Protein AF-A0A2V9RF75-F1 (afdb_monomer_lite)

Radius of gyration: 31.51 Å; chains: 1; bounding box: 52×97×54 Å

Structure (mmCIF, N/CA/C/O backbone):
data_AF-A0A2V9RF75-F1
#
_entry.id   AF-A0A2V9RF75-F1
#
loop_
_atom_site.group_PDB
_atom_site.id
_atom_site.type_symbol
_atom_site.label_atom_id
_atom_site.label_alt_id
_atom_site.label_comp_id
_atom_site.label_asym_id
_atom_site.label_entity_id
_atom_site.label_seq_id
_atom_site.pdbx_PDB_ins_code
_atom_site.Cartn_x
_atom_site.Cartn_y
_atom_site.Cartn_z
_atom_site.occupancy
_atom_site.B_iso_or_equiv
_atom_site.auth_seq_id
_atom_site.auth_comp_id
_atom_site.auth_asym_id
_atom_site.auth_atom_id
_atom_site.pdbx_PDB_model_num
ATOM 1 N N . MET A 1 1 ? -24.249 76.313 -20.217 1.00 36.19 1 MET A N 1
ATOM 2 C CA . MET A 1 1 ? -23.398 77.151 -19.349 1.00 36.19 1 MET A CA 1
ATOM 3 C C . MET A 1 1 ? -22.334 76.275 -18.709 1.00 36.19 1 MET A C 1
ATOM 5 O O . MET A 1 1 ? -22.666 75.433 -17.895 1.00 36.19 1 MET A O 1
ATOM 9 N N . ASN A 1 2 ? -21.096 76.472 -19.159 1.00 35.16 2 ASN A N 1
ATOM 10 C CA . ASN A 1 2 ? -19.841 76.459 -18.402 1.00 35.16 2 ASN A CA 1
ATOM 11 C C . ASN A 1 2 ? -19.517 75.274 -17.469 1.00 35.16 2 ASN A C 1
ATOM 13 O O . ASN A 1 2 ? -19.945 75.225 -16.322 1.00 35.16 2 ASN A O 1
ATOM 17 N N . THR A 1 3 ? -18.668 74.385 -18.002 1.00 38.75 3 THR A N 1
ATOM 18 C CA . THR A 1 3 ? -17.357 73.970 -17.455 1.00 38.75 3 THR A CA 1
ATOM 19 C C . THR A 1 3 ? -17.133 74.032 -15.941 1.00 38.75 3 THR A C 1
ATOM 21 O O . THR A 1 3 ? -17.216 75.097 -15.337 1.00 38.75 3 THR A O 1
ATOM 24 N N . LYS A 1 4 ? -16.604 72.927 -15.391 1.00 43.59 4 LYS A N 1
ATOM 25 C CA . LYS A 1 4 ? -15.342 72.922 -14.623 1.00 43.59 4 LYS A CA 1
ATOM 26 C C . LYS A 1 4 ? -14.836 71.491 -14.405 1.00 43.59 4 LYS A C 1
ATOM 28 O O . LYS A 1 4 ? -15.370 70.729 -13.610 1.00 43.59 4 LYS A O 1
ATOM 33 N N . ILE A 1 5 ? -13.788 71.162 -15.154 1.00 45.78 5 ILE A N 1
ATOM 34 C CA . ILE A 1 5 ? -12.864 70.057 -14.900 1.00 45.78 5 ILE A CA 1
ATOM 35 C C . ILE A 1 5 ? -12.101 70.423 -13.624 1.00 45.78 5 ILE A C 1
ATOM 37 O O . ILE A 1 5 ? -11.483 71.486 -13.567 1.00 45.78 5 ILE A O 1
ATOM 41 N N . LEU A 1 6 ? -12.188 69.578 -12.598 1.00 38.97 6 LEU A N 1
ATOM 42 C CA . LEU A 1 6 ? -11.498 69.769 -11.328 1.00 38.97 6 LEU A CA 1
ATOM 43 C C . LEU A 1 6 ? -10.273 68.852 -11.292 1.00 38.97 6 LEU A C 1
ATOM 45 O O . LEU A 1 6 ? -10.355 67.665 -10.990 1.00 38.97 6 LEU A O 1
ATOM 49 N N . THR A 1 7 ? -9.135 69.425 -11.666 1.00 38.88 7 THR A N 1
ATOM 50 C CA . THR A 1 7 ? -7.797 68.863 -11.488 1.00 38.88 7 THR A CA 1
ATOM 51 C C . THR A 1 7 ? -7.439 68.852 -10.002 1.00 38.88 7 THR A C 1
ATOM 53 O O . THR A 1 7 ? -7.289 69.921 -9.411 1.00 38.88 7 THR A O 1
ATOM 56 N N . PHE A 1 8 ? -7.252 67.671 -9.409 1.00 40.03 8 PHE A N 1
ATOM 57 C CA . PHE A 1 8 ? -6.593 67.529 -8.109 1.00 40.03 8 PHE A CA 1
ATOM 58 C C . PHE A 1 8 ? -5.167 67.013 -8.304 1.00 40.03 8 PHE A C 1
ATOM 60 O O . PHE A 1 8 ? -4.934 65.888 -8.738 1.00 40.03 8 PHE A O 1
ATOM 67 N N . PHE A 1 9 ? -4.221 67.896 -7.993 1.00 34.25 9 PHE A N 1
ATOM 68 C CA . PHE A 1 9 ? -2.797 67.632 -7.824 1.00 34.25 9 PHE A CA 1
ATOM 69 C C . PHE A 1 9 ? -2.597 66.616 -6.687 1.00 34.25 9 PHE A C 1
ATOM 71 O O . PHE A 1 9 ? -2.900 66.921 -5.534 1.00 34.25 9 PHE A O 1
ATOM 78 N N . VAL A 1 10 ? -2.070 65.428 -6.985 1.00 41.72 10 VAL A N 1
ATOM 79 C CA . VAL A 1 10 ? -1.601 64.482 -5.962 1.00 41.72 10 VAL A CA 1
ATOM 80 C C . VAL A 1 10 ? -0.101 64.702 -5.784 1.00 41.72 10 VAL A C 1
ATOM 82 O O . VAL A 1 10 ? 0.699 64.355 -6.649 1.00 41.72 10 VAL A O 1
ATOM 85 N N . SER A 1 11 ? 0.263 65.343 -4.675 1.00 36.84 11 SER A N 1
ATOM 86 C CA . SER A 1 11 ? 1.650 65.522 -4.239 1.00 36.84 11 SER A CA 1
ATOM 87 C C . SER A 1 11 ? 2.166 64.230 -3.579 1.00 36.84 11 SER A C 1
ATOM 89 O O . SER A 1 11 ? 1.479 63.693 -2.704 1.00 36.84 11 SER A O 1
ATOM 91 N N . PRO A 1 12 ? 3.355 63.716 -3.945 1.00 43.19 12 PRO A N 1
ATOM 92 C CA . PRO A 1 12 ? 3.889 62.463 -3.429 1.00 43.19 12 PRO A CA 1
ATOM 93 C C . PRO A 1 12 ? 4.767 62.731 -2.200 1.00 43.19 12 PRO A C 1
ATOM 95 O O . PRO A 1 12 ? 5.989 62.713 -2.293 1.00 43.19 12 PRO A O 1
ATOM 98 N N . LEU A 1 13 ? 4.176 63.030 -1.040 1.00 44.81 13 LEU A N 1
ATOM 99 C CA . LEU A 1 13 ? 4.975 63.153 0.193 1.00 44.81 13 LEU A CA 1
ATOM 100 C C . LEU A 1 13 ? 4.253 62.768 1.490 1.00 44.81 13 LEU A C 1
ATOM 102 O O . LEU A 1 13 ? 4.707 63.117 2.573 1.00 44.81 13 LEU A O 1
ATOM 106 N N . PHE A 1 14 ? 3.139 62.039 1.416 1.00 37.84 14 PHE A N 1
ATOM 107 C CA . PHE A 1 14 ? 2.350 61.732 2.611 1.00 37.84 14 PHE A CA 1
ATOM 108 C C . PHE A 1 14 ? 1.746 60.325 2.569 1.00 37.84 14 PHE A C 1
ATOM 110 O O . PHE A 1 14 ? 0.536 60.160 2.507 1.00 37.84 14 PHE A O 1
ATOM 117 N N . LEU A 1 15 ? 2.596 59.293 2.585 1.00 33.84 15 LEU A N 1
ATOM 118 C CA . LEU A 1 15 ? 2.192 57.965 3.065 1.00 33.84 15 LEU A CA 1
ATOM 119 C C . LEU A 1 15 ? 3.411 57.118 3.461 1.00 33.84 15 LEU A C 1
ATOM 121 O O . LEU A 1 15 ? 3.648 56.038 2.932 1.00 33.84 15 LEU A O 1
ATOM 125 N N . LEU A 1 16 ? 4.226 57.641 4.379 1.00 38.69 16 LEU A N 1
ATOM 126 C CA . LEU A 1 16 ? 5.385 56.929 4.924 1.00 38.69 16 LEU A CA 1
ATOM 127 C C . LEU A 1 16 ? 5.409 57.012 6.451 1.00 38.69 16 LEU A C 1
ATOM 129 O O . LEU A 1 16 ? 6.435 57.304 7.040 1.00 38.69 16 LEU A O 1
ATOM 133 N N . THR A 1 17 ? 4.267 56.774 7.096 1.00 38.97 17 THR A N 1
ATOM 134 C CA . THR A 1 17 ? 4.159 56.632 8.558 1.00 38.97 17 THR A CA 1
ATOM 135 C C . THR A 1 17 ? 2.835 55.958 8.925 1.00 38.97 17 THR A C 1
ATOM 137 O O . THR A 1 17 ? 1.892 56.654 9.274 1.00 38.97 17 THR A O 1
ATOM 140 N N . LEU A 1 18 ? 2.729 54.621 8.828 1.00 39.12 18 LEU A N 1
ATOM 141 C CA . LEU A 1 18 ? 1.750 53.815 9.597 1.00 39.12 18 LEU A CA 1
ATOM 142 C C . LEU A 1 18 ? 1.874 52.295 9.357 1.00 39.12 18 LEU A C 1
ATOM 144 O O . LEU A 1 18 ? 0.889 51.636 9.072 1.00 39.12 18 LEU A O 1
ATOM 148 N N . VAL A 1 19 ? 3.061 51.700 9.514 1.00 38.88 19 VAL A N 1
ATOM 149 C CA . VAL A 1 19 ? 3.164 50.270 9.884 1.00 38.88 19 VAL A CA 1
ATOM 150 C C . VAL A 1 19 ? 4.410 50.084 10.750 1.00 38.88 19 VAL A C 1
ATOM 152 O O . VAL A 1 19 ? 5.480 49.712 10.286 1.00 38.88 19 VAL A O 1
ATOM 155 N N . SER A 1 20 ? 4.283 50.398 12.033 1.00 36.12 20 SER A N 1
ATOM 156 C CA . SER A 1 20 ? 5.217 49.947 13.064 1.00 36.12 20 SER A CA 1
ATOM 157 C C . SER A 1 20 ? 4.401 49.655 14.311 1.00 36.12 20 SER A C 1
ATOM 159 O O . SER A 1 20 ? 4.328 50.483 15.216 1.00 36.12 20 SER A O 1
ATOM 161 N N . LEU A 1 21 ? 3.758 48.488 14.345 1.00 40.72 21 LEU A N 1
ATOM 162 C CA . LEU A 1 21 ? 3.282 47.917 15.597 1.00 40.72 21 LEU A CA 1
ATOM 163 C C . LEU A 1 21 ? 3.336 46.385 15.541 1.00 40.72 21 LEU A C 1
ATOM 165 O O . LEU A 1 21 ? 2.531 45.734 14.889 1.00 40.72 21 LEU A O 1
ATOM 169 N N . GLN A 1 22 ? 4.349 45.872 16.241 1.00 42.91 22 GLN A N 1
ATOM 170 C CA . GLN A 1 22 ? 4.419 44.585 16.931 1.00 42.91 22 GLN A CA 1
ATOM 171 C C . GLN A 1 22 ? 4.071 43.297 16.153 1.00 42.91 22 GLN A C 1
ATOM 173 O O . GLN A 1 22 ? 2.928 42.863 16.063 1.00 42.91 22 GLN A O 1
ATOM 178 N N . SER A 1 23 ? 5.113 42.576 15.736 1.00 39.16 23 SER A N 1
ATOM 179 C CA . SER A 1 23 ? 5.056 41.132 15.446 1.00 39.16 23 SER A CA 1
ATOM 180 C C . SER A 1 23 ? 6.282 40.440 16.053 1.00 39.16 23 SER A C 1
ATOM 182 O O . SER A 1 23 ? 7.051 39.787 15.355 1.00 39.16 23 SER A O 1
ATOM 184 N N . LYS A 1 24 ? 6.533 40.677 17.350 1.00 36.38 24 LYS A N 1
ATOM 185 C CA . LYS A 1 24 ? 7.722 40.175 18.069 1.00 36.38 24 LYS A CA 1
ATOM 186 C C . LYS A 1 24 ? 7.532 38.825 18.778 1.00 36.38 24 LYS A C 1
ATOM 188 O O . LYS A 1 24 ? 8.522 38.295 19.260 1.00 36.38 24 LYS A O 1
ATOM 193 N N . ASP A 1 25 ? 6.344 38.216 18.748 1.00 32.56 25 ASP A N 1
ATOM 194 C CA . ASP A 1 25 ? 6.051 37.032 19.582 1.00 32.56 25 ASP A CA 1
ATOM 195 C C . ASP A 1 25 ? 5.693 35.749 18.808 1.00 32.56 25 ASP A C 1
ATOM 197 O O . ASP A 1 25 ? 4.986 34.888 19.323 1.00 32.56 25 ASP A O 1
ATOM 201 N N . LEU A 1 26 ? 6.199 35.562 17.583 1.00 34.94 26 LEU A N 1
ATOM 202 C CA . LEU A 1 26 ? 6.055 34.276 16.881 1.00 34.94 26 LEU A CA 1
ATOM 203 C C . LEU A 1 26 ? 7.379 33.780 16.293 1.00 34.94 26 LEU A C 1
ATOM 205 O O . LEU A 1 26 ? 7.510 33.539 15.097 1.00 34.94 26 LEU A O 1
ATOM 209 N N . LEU A 1 27 ? 8.378 33.620 17.160 1.00 29.48 27 LEU A N 1
ATOM 210 C CA . LEU A 1 27 ? 9.578 32.843 16.865 1.00 29.48 27 LEU A CA 1
ATOM 211 C C . LEU A 1 27 ? 9.518 31.544 17.669 1.00 29.48 27 LEU A C 1
ATOM 213 O O . LEU A 1 27 ? 9.976 31.468 18.806 1.00 29.48 27 LEU A O 1
ATOM 217 N N . ILE A 1 28 ? 8.935 30.509 17.063 1.00 36.28 28 ILE A N 1
ATOM 218 C CA . ILE A 1 28 ? 9.165 29.128 17.487 1.00 36.28 28 ILE A CA 1
ATOM 219 C C . ILE A 1 28 ? 10.643 28.845 17.205 1.00 36.28 28 ILE A C 1
ATOM 221 O O . ILE A 1 28 ? 11.088 28.903 16.059 1.00 36.28 28 ILE A O 1
ATOM 225 N N . ALA A 1 29 ? 11.414 28.602 18.263 1.00 34.69 29 ALA A N 1
ATOM 226 C CA . ALA A 1 29 ? 12.826 28.267 18.174 1.00 34.69 29 ALA A CA 1
ATOM 227 C C . ALA A 1 29 ? 13.004 26.971 17.366 1.00 34.69 29 ALA A C 1
ATOM 229 O O . ALA A 1 29 ? 12.661 25.886 17.832 1.00 34.69 29 ALA A O 1
ATOM 230 N N . ILE A 1 30 ? 13.543 27.086 16.152 1.00 35.38 30 ILE A N 1
ATOM 231 C CA . ILE A 1 30 ? 14.049 25.945 15.388 1.00 35.38 30 ILE A CA 1
ATOM 232 C C . ILE A 1 30 ? 15.396 25.574 16.024 1.00 35.38 30 ILE A C 1
ATOM 234 O O . ILE A 1 30 ? 16.311 26.403 15.982 1.00 35.38 30 ILE A O 1
ATOM 238 N N . PRO A 1 31 ? 15.559 24.387 16.638 1.00 39.31 31 PRO A N 1
ATOM 239 C CA . PRO A 1 31 ? 16.867 23.970 17.115 1.00 39.31 31 PRO A CA 1
ATOM 240 C C . PRO A 1 31 ? 17.811 23.840 15.914 1.00 39.31 31 PRO A C 1
ATOM 242 O O . PRO A 1 31 ? 17.600 23.032 15.012 1.00 39.31 31 PRO A O 1
ATOM 245 N N . GLN A 1 32 ? 18.846 24.680 15.906 1.00 43.25 32 GLN A N 1
ATOM 246 C CA . GLN A 1 32 ? 19.979 24.615 14.988 1.00 43.25 32 GLN A CA 1
ATOM 247 C C . GLN A 1 32 ? 20.780 23.349 15.316 1.00 43.25 32 GLN A C 1
ATOM 249 O O . GLN A 1 32 ? 21.595 23.338 16.238 1.00 43.25 32 GLN A O 1
ATOM 254 N N . GLY A 1 33 ? 20.496 22.263 14.600 1.00 37.97 33 GLY A N 1
ATOM 255 C CA . GLY A 1 33 ? 21.156 20.975 14.762 1.00 37.97 33 GLY A CA 1
ATOM 256 C C . GLY A 1 33 ? 21.517 20.365 13.413 1.00 37.97 33 GLY A C 1
ATOM 257 O O . GLY A 1 33 ? 20.634 19.895 12.708 1.00 37.97 33 GLY A O 1
ATOM 258 N N . ALA A 1 34 ? 22.825 20.349 13.139 1.00 37.59 34 ALA A N 1
ATOM 259 C CA . ALA A 1 34 ? 23.555 19.618 12.097 1.00 37.59 34 ALA A CA 1
ATOM 260 C C . ALA A 1 34 ? 23.227 19.940 10.624 1.00 37.59 34 ALA A C 1
ATOM 262 O O . ALA A 1 34 ? 22.111 19.771 10.143 1.00 37.59 34 ALA A O 1
ATOM 263 N N . GLU A 1 35 ? 24.263 20.332 9.874 1.00 36.03 35 GLU A N 1
ATOM 264 C CA . GLU A 1 35 ? 24.192 20.456 8.418 1.00 36.03 35 GLU A CA 1
ATOM 265 C C . GLU A 1 35 ? 23.757 19.127 7.772 1.00 36.03 35 GLU A C 1
ATOM 267 O O . GLU A 1 35 ? 24.308 18.072 8.116 1.00 36.03 35 GLU A O 1
ATOM 272 N N . PRO A 1 36 ? 22.793 19.145 6.830 1.00 38.41 36 PRO A N 1
ATOM 273 C CA . PRO A 1 36 ? 22.347 17.938 6.156 1.00 38.41 36 PRO A CA 1
ATOM 274 C C . PRO A 1 36 ? 23.480 17.405 5.276 1.00 38.41 36 PRO A C 1
ATOM 276 O O . PRO A 1 36 ? 23.781 17.938 4.206 1.00 38.41 36 PRO A O 1
ATOM 279 N N . LYS A 1 37 ? 24.113 16.314 5.724 1.00 37.97 37 LYS A N 1
ATOM 280 C CA . LYS A 1 37 ? 24.917 15.451 4.851 1.00 37.97 37 LYS A CA 1
ATOM 281 C C . LYS A 1 37 ? 24.026 15.009 3.693 1.00 37.97 37 LYS A C 1
ATOM 283 O O . LYS A 1 37 ? 22.864 14.717 3.925 1.00 37.97 37 LYS A O 1
ATOM 288 N N . ALA A 1 38 ? 24.568 14.982 2.476 1.00 48.44 38 ALA A N 1
ATOM 289 C CA . ALA A 1 38 ? 23.868 14.693 1.220 1.00 48.44 38 ALA A CA 1
ATOM 290 C C . ALA A 1 38 ? 22.847 13.534 1.334 1.00 48.44 38 ALA A C 1
ATOM 292 O O . ALA A 1 38 ? 23.208 12.372 1.172 1.00 48.44 38 ALA A O 1
ATOM 293 N N . GLN A 1 39 ? 21.587 13.845 1.652 1.00 46.34 39 GLN A N 1
ATOM 294 C CA . GLN A 1 39 ? 20.548 12.875 2.010 1.00 46.34 39 GLN A CA 1
ATOM 295 C C . GLN A 1 39 ? 19.214 13.278 1.371 1.00 46.34 39 GLN A C 1
ATOM 297 O O . GLN A 1 39 ? 18.806 14.435 1.427 1.00 46.34 39 GLN A O 1
ATOM 302 N N . ASP A 1 40 ? 18.581 12.291 0.734 1.00 50.00 40 ASP A N 1
ATOM 303 C CA . ASP A 1 40 ? 17.148 12.169 0.456 1.00 50.00 40 ASP A CA 1
ATOM 304 C C . ASP A 1 40 ? 16.456 13.377 -0.190 1.00 50.00 40 ASP A C 1
ATOM 306 O O . ASP A 1 40 ? 15.743 14.150 0.450 1.00 50.00 40 ASP A O 1
ATOM 310 N N . LYS A 1 41 ? 16.556 13.494 -1.520 1.00 56.38 41 LYS A N 1
ATOM 311 C CA . LYS A 1 41 ? 15.612 14.330 -2.278 1.00 56.38 41 LYS A CA 1
ATOM 312 C C . LYS A 1 41 ? 14.238 13.650 -2.296 1.00 56.38 41 LYS A C 1
ATOM 314 O O . LYS A 1 41 ? 13.888 12.975 -3.261 1.00 56.38 41 LYS A O 1
ATOM 319 N N . ALA A 1 42 ? 13.460 13.813 -1.231 1.00 61.69 42 ALA A N 1
ATOM 320 C CA . ALA A 1 42 ? 12.046 13.462 -1.234 1.00 61.69 42 ALA A CA 1
ATOM 321 C C . ALA A 1 42 ? 11.317 14.375 -2.237 1.00 61.69 42 ALA A C 1
ATOM 323 O O . ALA A 1 42 ? 11.176 15.575 -2.015 1.00 61.69 42 ALA A O 1
ATOM 324 N N . PHE A 1 43 ? 10.883 13.817 -3.370 1.00 68.19 43 PHE A N 1
ATOM 325 C CA . PHE A 1 43 ? 10.155 14.569 -4.403 1.00 68.19 43 PHE A CA 1
ATOM 326 C C . PHE A 1 43 ? 8.724 14.938 -3.980 1.00 68.19 43 PHE A C 1
ATOM 328 O O . PHE A 1 43 ? 8.105 15.798 -4.601 1.00 68.19 43 PHE A O 1
ATOM 335 N N . ILE A 1 44 ? 8.205 14.296 -2.928 1.00 78.06 44 ILE A N 1
ATOM 336 C CA . ILE A 1 44 ? 6.896 14.562 -2.332 1.00 78.06 44 ILE A CA 1
ATOM 337 C C . ILE A 1 44 ? 7.126 14.786 -0.831 1.00 78.06 44 ILE A C 1
ATOM 339 O O . ILE A 1 44 ? 7.702 13.905 -0.186 1.00 78.06 44 ILE A O 1
ATOM 343 N N . PRO A 1 45 ? 6.729 15.939 -0.264 1.00 80.50 45 PRO A N 1
ATOM 344 C CA . PRO A 1 45 ? 6.856 16.169 1.167 1.00 80.50 45 PRO A CA 1
ATOM 345 C C . PRO A 1 45 ? 5.935 15.210 1.924 1.00 80.50 45 PRO A C 1
ATOM 347 O O . PRO A 1 45 ? 4.762 15.067 1.585 1.00 80.50 45 PRO A O 1
ATOM 350 N N . PHE A 1 46 ? 6.457 14.574 2.969 1.00 83.38 46 PHE A N 1
ATOM 351 C CA . PHE A 1 46 ? 5.675 13.718 3.854 1.00 83.38 46 PHE A CA 1
ATOM 352 C C . PHE A 1 46 ? 6.053 13.981 5.308 1.00 83.38 46 PHE A C 1
ATOM 354 O O . PHE A 1 46 ? 7.167 14.410 5.620 1.00 83.38 46 PHE A O 1
ATOM 361 N N . LYS A 1 47 ? 5.107 13.728 6.212 1.00 87.75 47 LYS A N 1
ATOM 362 C CA . LYS A 1 47 ? 5.366 13.780 7.647 1.00 87.75 47 LYS A CA 1
ATOM 363 C C . LYS A 1 47 ? 6.000 12.460 8.076 1.00 87.75 47 LYS A C 1
ATOM 365 O O . LYS A 1 47 ? 5.425 11.401 7.850 1.00 87.75 47 LYS A O 1
ATOM 370 N N . LYS A 1 48 ? 7.176 12.534 8.698 1.00 88.50 48 LYS A N 1
ATOM 371 C CA . LYS A 1 48 ? 7.824 11.381 9.325 1.00 88.50 48 LYS A CA 1
ATOM 372 C C . LYS A 1 48 ? 7.261 11.186 10.734 1.00 88.50 48 LYS A C 1
ATOM 374 O O . LYS A 1 48 ? 7.194 12.152 11.495 1.00 88.50 48 LYS A O 1
ATOM 379 N N . TYR A 1 49 ? 6.877 9.957 11.049 1.00 90.62 49 TYR A N 1
ATOM 380 C CA . TYR A 1 49 ? 6.397 9.536 12.365 1.00 90.62 49 TYR A CA 1
ATOM 381 C C . TYR A 1 49 ? 7.475 8.727 13.092 1.00 90.62 49 TYR A C 1
ATOM 383 O O . TYR A 1 49 ? 8.489 8.347 12.490 1.00 90.62 49 TYR A O 1
ATOM 391 N N . SER A 1 50 ? 7.309 8.541 14.403 1.00 95.81 50 SER A N 1
ATOM 392 C CA . SER A 1 50 ? 8.205 7.685 15.179 1.00 95.81 50 SER A CA 1
ATOM 393 C C . SER A 1 50 ? 7.870 6.210 14.952 1.00 95.81 50 SER A C 1
ATOM 395 O O . SER A 1 50 ? 6.741 5.849 14.622 1.00 95.81 50 SER A O 1
ATOM 397 N N . ARG A 1 51 ? 8.852 5.333 15.170 1.00 95.12 51 ARG A N 1
ATOM 398 C CA . ARG A 1 51 ? 8.654 3.888 15.018 1.00 95.12 51 ARG A CA 1
ATOM 399 C C . ARG A 1 51 ? 7.554 3.366 15.948 1.00 95.12 51 ARG A C 1
ATOM 401 O O . ARG A 1 51 ? 6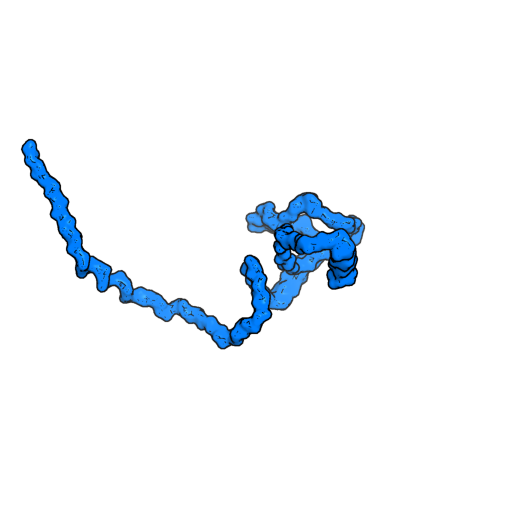.788 2.488 15.574 1.00 95.12 51 ARG A O 1
ATOM 408 N N . GLU A 1 52 ? 7.477 3.913 17.152 1.00 96.56 52 GLU A N 1
ATOM 409 C CA . GLU A 1 52 ? 6.502 3.530 18.169 1.00 96.56 52 GLU A CA 1
ATOM 410 C C . GLU A 1 52 ? 5.073 3.918 17.755 1.00 96.56 52 GLU A C 1
ATOM 412 O O . GLU A 1 52 ? 4.124 3.174 18.013 1.00 96.56 52 GLU A O 1
ATOM 417 N N . GLU A 1 53 ? 4.908 5.071 17.098 1.00 95.25 53 GLU A N 1
ATOM 418 C CA . GLU A 1 53 ? 3.624 5.491 16.527 1.00 95.25 53 GLU A CA 1
ATOM 419 C C . GLU A 1 53 ? 3.198 4.557 15.391 1.00 95.25 53 GLU A C 1
ATOM 421 O O . GLU A 1 53 ? 2.054 4.096 15.370 1.00 95.25 53 GLU A O 1
ATOM 426 N N . ASP A 1 54 ? 4.130 4.224 14.498 1.00 95.31 54 ASP A N 1
ATOM 427 C CA . ASP A 1 54 ? 3.894 3.319 13.374 1.00 95.31 54 ASP A CA 1
ATOM 428 C C . ASP A 1 54 ? 3.478 1.921 13.862 1.00 95.31 54 ASP A C 1
ATOM 430 O O . ASP A 1 54 ? 2.471 1.372 13.414 1.00 95.31 54 ASP A O 1
ATOM 434 N N . GLU A 1 55 ? 4.196 1.360 14.840 1.00 96.31 55 GLU A N 1
ATOM 435 C CA . GLU A 1 55 ? 3.884 0.057 15.444 1.00 96.31 55 GLU A CA 1
ATOM 436 C C . GLU A 1 55 ? 2.506 0.051 16.122 1.00 96.31 55 GLU A C 1
ATOM 438 O O . GLU A 1 55 ? 1.752 -0.922 16.010 1.00 96.31 55 GLU A O 1
ATOM 443 N N . LYS A 1 56 ? 2.135 1.153 16.787 1.00 96.69 56 LYS A N 1
ATOM 444 C CA . LYS A 1 56 ? 0.806 1.304 17.387 1.00 96.69 56 LYS A CA 1
ATOM 445 C C . LYS A 1 56 ? -0.291 1.286 16.325 1.00 96.69 56 LYS A C 1
ATOM 447 O O . LYS A 1 56 ? -1.316 0.643 16.544 1.00 96.69 56 LYS A O 1
ATOM 452 N N . ILE A 1 57 ? -0.088 1.973 15.201 1.00 95.06 57 ILE A N 1
ATOM 453 C CA . ILE A 1 57 ? -1.041 1.978 14.086 1.00 95.06 57 ILE A CA 1
ATOM 454 C C . ILE A 1 57 ? -1.147 0.575 13.491 1.00 95.06 57 ILE A C 1
ATOM 456 O O . ILE A 1 57 ? -2.252 0.056 13.386 1.00 95.06 57 ILE A O 1
ATOM 460 N N . LEU A 1 58 ? -0.027 -0.078 13.178 1.00 95.19 58 LEU A N 1
ATOM 461 C CA . LEU A 1 58 ? -0.029 -1.421 12.587 1.00 95.19 58 LEU A CA 1
ATOM 462 C C . LEU A 1 58 ? -0.789 -2.435 13.445 1.00 95.19 58 LEU A C 1
ATOM 464 O O . LEU A 1 58 ? -1.542 -3.245 12.914 1.00 95.19 58 LEU A O 1
ATOM 468 N N . LYS A 1 59 ? -0.668 -2.341 14.772 1.00 95.69 59 LYS A N 1
ATOM 469 C CA . LYS A 1 59 ? -1.406 -3.203 15.700 1.00 95.69 59 LYS A CA 1
ATOM 470 C C . LYS A 1 59 ? -2.927 -3.014 15.636 1.00 95.69 59 LYS A C 1
ATOM 472 O O . LYS A 1 59 ? -3.654 -3.969 15.878 1.00 95.69 59 LYS A O 1
ATOM 477 N N . LEU A 1 60 ? -3.418 -1.811 15.330 1.00 95.19 60 LEU A N 1
ATOM 478 C CA . LEU A 1 60 ? -4.859 -1.559 15.176 1.00 95.19 60 LEU A CA 1
ATOM 479 C C . LEU A 1 60 ? -5.431 -2.191 13.904 1.00 95.19 60 LEU A C 1
ATOM 481 O O . LEU A 1 60 ? -6.618 -2.495 13.863 1.00 95.19 60 LEU A O 1
ATOM 485 N N . TYR A 1 61 ? -4.591 -2.378 12.886 1.00 93.94 61 TYR A N 1
ATOM 486 C CA . TYR A 1 61 ? -4.979 -2.965 11.606 1.00 93.94 61 TYR A CA 1
ATOM 487 C C . TYR A 1 61 ? -4.730 -4.477 11.529 1.00 93.94 61 TYR A C 1
ATOM 489 O O . TYR A 1 61 ? -5.077 -5.105 10.526 1.00 93.94 61 TYR A O 1
ATOM 497 N N . ASP A 1 62 ? -4.150 -5.076 12.571 1.00 92.19 62 ASP A N 1
ATOM 498 C CA . ASP A 1 62 ? -3.852 -6.503 12.596 1.00 92.19 62 ASP A CA 1
ATOM 499 C C . ASP A 1 62 ? -5.136 -7.343 12.495 1.00 92.19 62 ASP A C 1
ATOM 501 O O . ASP A 1 62 ? -6.104 -7.152 13.232 1.00 92.19 62 ASP A O 1
ATOM 505 N N . GLY A 1 63 ? -5.158 -8.266 11.534 1.00 89.31 63 GLY A N 1
ATOM 506 C CA . GLY A 1 63 ? -6.294 -9.149 11.266 1.00 89.31 63 GLY A CA 1
ATOM 507 C C . GLY A 1 63 ? -7.480 -8.536 10.506 1.00 89.31 63 GLY A C 1
ATOM 508 O O . GLY A 1 63 ? -8.326 -9.310 10.043 1.00 89.31 63 GLY A O 1
ATOM 509 N N . LEU A 1 64 ? -7.537 -7.212 10.307 1.00 92.12 64 LEU A N 1
ATOM 510 C CA . LEU A 1 64 ? -8.625 -6.556 9.568 1.00 92.12 64 LEU A CA 1
ATOM 511 C C . LEU A 1 64 ? -8.594 -6.898 8.071 1.00 92.12 64 LEU A C 1
ATOM 513 O O . LEU A 1 64 ? -7.538 -7.145 7.478 1.00 92.12 64 LEU A O 1
ATOM 517 N N . ARG A 1 65 ? -9.768 -6.923 7.431 1.00 90.62 65 ARG A N 1
ATOM 518 C CA . ARG A 1 65 ? -9.879 -7.031 5.969 1.00 90.62 65 ARG A CA 1
ATOM 519 C C . ARG A 1 65 ? -10.007 -5.639 5.364 1.00 90.62 65 ARG A C 1
ATOM 521 O O . ARG A 1 65 ? -10.495 -4.711 6.000 1.00 90.62 65 ARG A O 1
ATOM 528 N N . VAL A 1 66 ? -9.649 -5.524 4.086 1.00 90.19 66 VAL A N 1
ATOM 529 C CA . VAL A 1 66 ? -9.812 -4.277 3.318 1.00 90.19 66 VAL A CA 1
ATOM 530 C C . VAL A 1 66 ? -11.270 -3.800 3.326 1.00 90.19 66 VAL A C 1
ATOM 532 O O . VAL A 1 66 ? -11.505 -2.606 3.455 1.00 90.19 66 VAL A O 1
ATOM 535 N N . ALA A 1 67 ? -12.238 -4.723 3.268 1.00 91.00 67 ALA A N 1
ATOM 536 C CA . ALA A 1 67 ? -13.663 -4.393 3.360 1.00 91.00 67 ALA A CA 1
ATOM 537 C C . ALA A 1 67 ? -14.024 -3.729 4.700 1.00 91.00 67 ALA A C 1
ATOM 539 O O . ALA A 1 67 ? -14.672 -2.693 4.701 1.00 91.00 67 ALA A O 1
ATOM 540 N N . ASP A 1 68 ? -13.523 -4.261 5.823 1.00 93.50 68 ASP A N 1
ATOM 541 C CA . ASP A 1 68 ? -13.816 -3.717 7.156 1.00 93.50 68 ASP A CA 1
ATOM 542 C C . ASP A 1 68 ? -13.270 -2.281 7.304 1.00 93.50 68 ASP A C 1
ATOM 544 O O . ASP A 1 68 ? -13.908 -1.419 7.906 1.00 93.50 68 ASP A O 1
ATOM 548 N N . VAL A 1 69 ? -12.092 -2.010 6.726 1.00 93.44 69 VAL A N 1
ATOM 549 C CA . VAL A 1 69 ? -11.482 -0.670 6.710 1.00 93.44 69 VAL A CA 1
ATOM 550 C C . VAL A 1 69 ? -12.247 0.278 5.783 1.00 93.44 69 VAL A C 1
ATOM 552 O O . VAL A 1 69 ? -12.489 1.418 6.168 1.00 93.44 69 VAL A O 1
ATOM 555 N N . SER A 1 70 ? -12.650 -0.182 4.595 1.00 93.69 70 SER A N 1
ATOM 556 C CA . SER A 1 70 ? -13.434 0.612 3.638 1.00 93.69 70 SER A CA 1
ATOM 557 C C . SER A 1 70 ? -14.778 1.034 4.232 1.00 93.69 70 SER A C 1
ATOM 559 O O . SER A 1 70 ? -15.108 2.216 4.217 1.00 93.69 70 SER A O 1
ATOM 561 N N . ASP A 1 71 ? -15.504 0.099 4.846 1.00 94.50 71 ASP A N 1
ATOM 562 C CA . ASP A 1 71 ? -16.788 0.385 5.493 1.00 94.50 71 ASP A CA 1
ATOM 563 C C . ASP A 1 71 ? -16.616 1.391 6.648 1.00 94.50 71 ASP A C 1
ATOM 565 O O . ASP A 1 71 ? -17.425 2.301 6.838 1.00 94.50 71 ASP A O 1
ATOM 569 N N . ALA A 1 72 ? -15.529 1.272 7.420 1.00 94.94 72 ALA A N 1
ATOM 570 C CA . ALA A 1 72 ? -15.211 2.232 8.474 1.00 94.94 72 ALA A CA 1
ATOM 571 C C . ALA A 1 72 ? -14.883 3.628 7.916 1.00 94.94 72 ALA A C 1
ATOM 573 O O . ALA A 1 72 ? -15.276 4.629 8.521 1.00 94.94 72 ALA A O 1
ATOM 574 N N . MET A 1 73 ? -14.197 3.708 6.770 1.00 96.00 73 MET A N 1
ATOM 575 C CA . MET A 1 73 ? -13.922 4.969 6.073 1.00 96.00 73 MET A CA 1
ATOM 576 C C . MET A 1 73 ? -15.212 5.651 5.607 1.00 96.00 73 MET A C 1
ATOM 578 O O . MET A 1 73 ? -15.353 6.865 5.777 1.00 96.00 73 MET A O 1
ATOM 582 N N . ASP A 1 74 ? -16.191 4.881 5.135 1.00 95.06 74 ASP A N 1
ATOM 583 C CA . ASP A 1 74 ? -17.495 5.416 4.740 1.00 95.06 74 ASP A CA 1
ATOM 584 C C . ASP A 1 74 ? -18.256 6.022 5.927 1.00 95.06 74 ASP A C 1
ATOM 586 O O . ASP A 1 74 ? -18.855 7.094 5.805 1.00 95.06 74 ASP A O 1
ATOM 590 N N . ILE A 1 75 ? -18.193 5.385 7.102 1.00 96.38 75 ILE A N 1
ATOM 591 C CA . ILE A 1 75 ? -18.840 5.879 8.330 1.00 96.38 75 ILE A CA 1
ATOM 592 C C . ILE A 1 75 ? -18.250 7.222 8.777 1.00 96.38 75 ILE A C 1
ATOM 594 O O . ILE A 1 75 ? -18.985 8.094 9.244 1.00 96.38 75 ILE A O 1
ATOM 598 N N . VAL A 1 76 ? -16.934 7.410 8.640 1.00 96.44 76 VAL A N 1
ATOM 599 C CA . VAL A 1 76 ? -16.257 8.653 9.051 1.00 96.44 76 VAL A CA 1
ATOM 600 C C . VAL A 1 76 ? -16.305 9.756 7.987 1.00 96.44 76 VAL A C 1
ATOM 602 O O . VAL A 1 76 ? -15.704 10.812 8.182 1.00 96.44 76 VAL A O 1
ATOM 605 N N . GLY A 1 77 ? -17.031 9.546 6.883 1.00 96.12 77 GLY A N 1
ATOM 606 C CA . GLY A 1 77 ? -17.186 10.544 5.823 1.00 96.12 77 GLY A CA 1
ATOM 607 C C . GLY A 1 77 ? -16.005 10.622 4.853 1.00 96.12 77 GLY A C 1
ATOM 608 O O . GLY A 1 77 ? -15.788 11.666 4.242 1.00 96.12 77 GLY A O 1
ATOM 609 N N . LEU A 1 78 ? -15.217 9.550 4.743 1.00 96.00 78 LEU A N 1
ATOM 610 C CA . LEU A 1 78 ? -14.117 9.406 3.787 1.00 96.00 78 LEU A CA 1
ATOM 611 C C . LEU A 1 78 ? -14.512 8.468 2.639 1.00 96.00 78 LEU A C 1
ATOM 613 O O . LEU A 1 78 ? -13.705 7.641 2.209 1.00 96.00 78 LEU A O 1
ATOM 617 N N . GLN A 1 79 ? -15.750 8.601 2.154 1.00 94.06 79 GLN A N 1
ATOM 618 C CA . GLN A 1 79 ? -16.229 7.822 1.016 1.00 94.06 79 GLN A CA 1
ATOM 619 C C . GLN A 1 79 ? -15.334 8.058 -0.203 1.00 94.06 79 GLN A C 1
ATOM 621 O O . GLN A 1 79 ? -14.881 9.179 -0.446 1.00 94.06 79 GLN A O 1
ATOM 626 N N . ASP A 1 80 ? -15.076 6.994 -0.960 1.00 89.00 80 ASP A N 1
ATOM 627 C CA . ASP A 1 80 ? -14.248 6.997 -2.174 1.00 89.00 80 ASP A CA 1
ATOM 628 C C . ASP A 1 80 ? -12.777 7.424 -1.973 1.00 89.00 80 ASP A C 1
ATOM 630 O O . ASP A 1 80 ? -12.036 7.628 -2.939 1.00 89.00 80 ASP A O 1
ATOM 634 N N . VAL A 1 81 ? -12.303 7.530 -0.727 1.00 92.25 81 VAL A N 1
ATOM 635 C CA . VAL A 1 81 ? -10.902 7.843 -0.414 1.00 92.25 81 VAL A CA 1
ATOM 636 C C . VAL A 1 81 ? -10.111 6.554 -0.205 1.00 92.25 81 VAL A C 1
ATOM 638 O O . VAL A 1 81 ? -10.552 5.633 0.469 1.00 92.25 81 VAL A O 1
ATOM 641 N N . GLY A 1 82 ? -8.891 6.494 -0.745 1.00 84.31 82 GLY A N 1
ATOM 642 C CA . GLY A 1 82 ? -7.970 5.378 -0.490 1.00 84.31 82 GLY A CA 1
ATOM 643 C C . GLY A 1 82 ? -8.297 4.082 -1.238 1.00 84.31 82 GLY A C 1
ATOM 644 O O . GLY A 1 82 ? -7.633 3.072 -1.006 1.00 84.31 82 GLY A O 1
ATOM 645 N N . LEU A 1 83 ? -9.269 4.104 -2.154 1.00 89.56 83 LEU A N 1
ATOM 646 C CA . LEU A 1 83 ? -9.559 2.981 -3.041 1.00 89.56 83 LEU A CA 1
ATOM 647 C C . LEU A 1 83 ? -8.514 2.889 -4.163 1.00 89.56 83 LEU A C 1
ATOM 649 O O . LEU A 1 83 ? -8.061 3.897 -4.708 1.00 89.56 83 LEU A O 1
ATOM 653 N N . MET A 1 84 ? -8.135 1.659 -4.504 1.00 90.88 84 MET A N 1
ATOM 654 C CA . MET A 1 84 ? -7.277 1.363 -5.653 1.00 90.88 84 MET A CA 1
ATOM 655 C C . MET A 1 84 ? -8.117 1.180 -6.918 1.00 90.88 84 MET A C 1
ATOM 657 O O . MET A 1 84 ? -9.290 0.814 -6.846 1.00 90.88 84 MET A O 1
ATOM 661 N N . ASP A 1 85 ? -7.494 1.378 -8.081 1.00 94.12 85 ASP A N 1
ATOM 662 C CA . ASP A 1 85 ? -8.117 1.056 -9.365 1.00 94.12 85 ASP A CA 1
ATOM 663 C C . ASP A 1 85 ? -8.517 -0.441 -9.408 1.00 94.12 85 ASP A C 1
ATOM 665 O O . ASP A 1 85 ? -7.673 -1.293 -9.103 1.00 94.12 85 ASP A O 1
ATOM 669 N N . PRO A 1 86 ? -9.764 -0.796 -9.787 1.00 91.88 86 PRO A N 1
ATOM 670 C CA . PRO A 1 86 ? -10.221 -2.187 -9.895 1.00 91.88 86 PRO A CA 1
ATOM 671 C C . PRO A 1 86 ? -9.408 -3.073 -10.858 1.00 91.88 86 PRO A C 1
ATOM 673 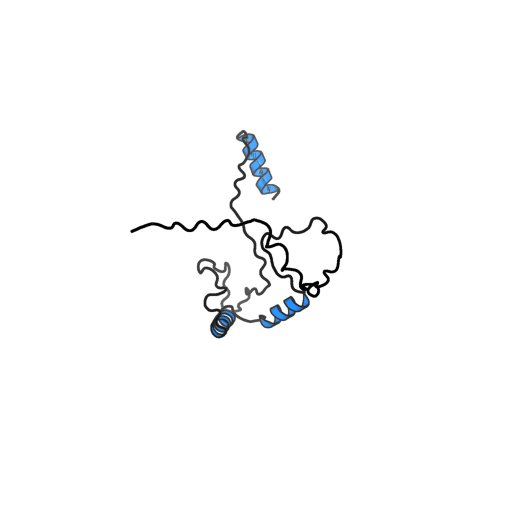O O . PRO A 1 86 ? -9.502 -4.307 -10.804 1.00 91.88 86 PRO A O 1
ATOM 676 N N . GLU A 1 87 ? -8.625 -2.478 -11.760 1.00 97.00 87 GLU A N 1
ATOM 677 C CA . GLU A 1 87 ? -7.688 -3.199 -12.621 1.00 97.00 87 GLU A CA 1
ATOM 678 C C . GLU A 1 87 ? -6.471 -3.740 -11.850 1.00 97.00 87 GLU A C 1
ATOM 680 O O . GLU A 1 87 ? -5.893 -4.753 -12.258 1.00 97.00 87 GLU A O 1
ATOM 685 N N . ILE A 1 88 ? -6.125 -3.153 -10.697 1.00 93.75 88 ILE A N 1
ATOM 686 C CA . ILE A 1 88 ? -5.064 -3.639 -9.807 1.00 93.75 88 ILE A CA 1
ATOM 687 C C . ILE A 1 88 ? -5.580 -4.857 -9.035 1.00 93.75 88 ILE A C 1
ATOM 689 O O . ILE A 1 88 ? -6.390 -4.755 -8.115 1.00 93.75 88 ILE A O 1
ATOM 693 N N . LYS A 1 89 ? -5.093 -6.045 -9.405 1.00 91.75 89 LYS A N 1
ATOM 694 C CA . LYS A 1 89 ? -5.564 -7.329 -8.866 1.00 91.75 89 LYS A CA 1
ATOM 695 C C . LYS A 1 89 ? -4.449 -8.071 -8.129 1.00 91.75 89 LYS A C 1
ATOM 697 O O . LYS A 1 89 ? -3.292 -7.997 -8.545 1.00 91.75 89 LYS A O 1
ATOM 702 N N . PRO A 1 90 ? -4.778 -8.837 -7.073 1.00 90.25 90 PRO A N 1
ATOM 703 C CA . PRO A 1 90 ? -3.794 -9.683 -6.416 1.00 90.25 90 PRO A CA 1
ATOM 704 C C . PRO A 1 90 ? -3.317 -10.775 -7.378 1.00 90.25 90 PRO A C 1
ATOM 706 O O . PRO A 1 90 ? -4.130 -11.411 -8.056 1.00 90.25 90 PRO A O 1
ATOM 709 N N . LEU A 1 91 ? -2.003 -11.006 -7.410 1.00 92.56 91 LEU A N 1
ATOM 710 C CA . LEU A 1 91 ? -1.399 -12.076 -8.209 1.00 92.56 91 LEU A CA 1
ATOM 711 C C . LEU A 1 91 ? -1.750 -13.466 -7.652 1.00 92.56 91 LEU A C 1
ATOM 713 O O . LEU A 1 91 ? -1.940 -14.406 -8.418 1.00 92.56 91 LEU A O 1
ATOM 717 N N . TRP A 1 92 ? -1.890 -13.576 -6.327 1.00 90.75 92 TRP A N 1
ATOM 718 C CA . TRP A 1 92 ? -2.281 -14.798 -5.626 1.00 90.75 92 TRP A CA 1
ATOM 719 C C . TRP A 1 92 ? -3.561 -14.565 -4.823 1.00 90.75 92 TRP A C 1
ATOM 721 O O . TRP A 1 92 ? -3.670 -13.572 -4.104 1.00 90.75 92 TRP A O 1
ATOM 731 N N . ARG A 1 93 ? -4.523 -15.490 -4.911 1.00 88.75 93 ARG A N 1
ATOM 732 C CA . ARG A 1 93 ? -5.751 -15.467 -4.102 1.00 88.75 93 ARG A CA 1
ATOM 733 C C . ARG A 1 93 ? -5.809 -16.694 -3.203 1.00 88.75 93 ARG A C 1
ATOM 735 O O . ARG A 1 93 ? -5.737 -17.813 -3.692 1.00 88.75 93 ARG A O 1
ATOM 742 N N . ASP A 1 94 ? -5.963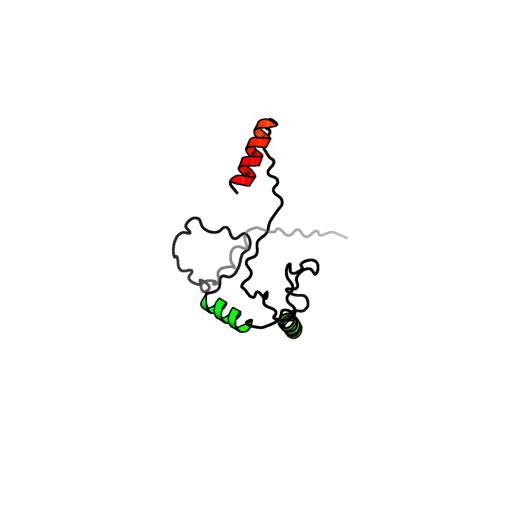 -16.458 -1.908 1.00 89.62 94 ASP A N 1
ATOM 743 C CA . ASP A 1 94 ? -6.257 -17.481 -0.906 1.00 89.62 94 ASP A CA 1
ATOM 744 C C . ASP A 1 94 ? -7.557 -17.084 -0.203 1.00 89.62 94 ASP A C 1
ATOM 746 O O . ASP A 1 94 ? -7.596 -16.087 0.519 1.00 89.62 94 ASP A O 1
ATOM 750 N N . LEU A 1 95 ? -8.626 -17.826 -0.495 1.00 86.56 95 LEU A N 1
ATOM 751 C CA . LEU A 1 95 ? -9.974 -17.567 0.015 1.00 86.56 95 LEU A CA 1
ATOM 752 C C . LEU A 1 95 ? -10.293 -18.373 1.280 1.00 86.56 95 LEU A C 1
ATOM 754 O O . LEU A 1 95 ? -11.324 -18.128 1.899 1.00 86.56 95 LEU A O 1
ATOM 758 N N . GLU A 1 96 ? -9.438 -19.330 1.645 1.00 88.50 96 GLU A N 1
ATOM 759 C CA . GLU A 1 96 ? -9.655 -20.197 2.803 1.00 88.50 96 GLU A CA 1
ATOM 760 C C . GLU A 1 96 ? -8.956 -19.623 4.032 1.00 88.50 96 GLU A C 1
ATOM 762 O O . GLU A 1 96 ? -9.596 -19.369 5.051 1.00 88.50 96 GLU A O 1
ATOM 767 N N . ASN A 1 97 ? -7.649 -19.366 3.923 1.00 88.50 97 ASN A N 1
ATOM 768 C CA . ASN A 1 97 ? -6.824 -18.976 5.068 1.00 88.50 97 ASN A CA 1
ATOM 769 C C . ASN A 1 97 ? -6.451 -17.490 5.054 1.00 88.50 97 ASN A C 1
ATOM 771 O O . ASN A 1 97 ? -5.966 -16.967 6.059 1.00 88.50 97 ASN A O 1
ATOM 775 N N . PHE A 1 98 ? -6.681 -16.793 3.934 1.00 84.06 98 PHE A N 1
ATOM 776 C CA . PHE A 1 98 ? -6.281 -15.399 3.734 1.00 84.06 98 PHE A CA 1
ATOM 777 C C . PHE A 1 98 ? -4.808 -15.141 4.109 1.00 84.06 98 PHE A C 1
ATOM 779 O O . PHE A 1 98 ? -4.481 -14.117 4.720 1.00 84.06 98 PHE A O 1
ATOM 786 N N . GLY A 1 99 ? -3.916 -16.070 3.749 1.00 86.19 99 GLY A N 1
ATOM 787 C CA . GLY A 1 99 ? -2.501 -16.036 4.128 1.00 86.19 99 GLY A CA 1
ATOM 788 C C . GLY A 1 99 ? -1.696 -14.909 3.474 1.00 86.19 99 GLY A C 1
ATOM 789 O O . GLY A 1 99 ? -0.656 -14.513 3.990 1.00 86.19 99 GLY A O 1
ATOM 790 N N . HIS A 1 100 ? -2.186 -14.345 2.367 1.00 87.31 100 HIS A N 1
ATOM 791 C CA . HIS A 1 100 ? -1.515 -13.277 1.614 1.00 87.31 100 HIS A CA 1
ATOM 792 C C . HIS A 1 100 ? -2.147 -11.901 1.853 1.00 87.31 100 HIS A C 1
ATOM 794 O O . HIS A 1 100 ? -2.424 -11.155 0.914 1.00 87.31 100 HIS A O 1
ATOM 800 N N . ARG A 1 101 ? -2.400 -11.565 3.121 1.00 87.06 101 ARG A N 1
ATOM 801 C CA . ARG A 1 101 ? -2.815 -10.219 3.534 1.00 87.06 101 ARG A CA 1
ATOM 802 C C . ARG A 1 101 ? -1.603 -9.430 3.997 1.00 87.06 101 ARG A C 1
ATOM 804 O O . ARG A 1 101 ? -0.808 -9.917 4.792 1.00 87.06 101 ARG A O 1
ATOM 811 N N . ILE A 1 102 ? -1.478 -8.208 3.497 1.00 89.88 102 ILE A N 1
ATOM 812 C CA . ILE A 1 102 ? -0.367 -7.319 3.822 1.00 89.88 102 ILE A CA 1
ATOM 813 C C . ILE A 1 102 ? -0.959 -6.034 4.383 1.00 89.88 102 ILE A C 1
ATOM 815 O O . ILE A 1 102 ? -1.802 -5.407 3.746 1.00 89.88 102 ILE A O 1
ATOM 819 N N . CYS A 1 103 ? -0.499 -5.651 5.569 1.00 92.00 103 CYS A N 1
ATOM 820 C CA . CYS A 1 103 ? -0.767 -4.358 6.178 1.00 92.00 103 CYS A CA 1
ATOM 821 C C . CYS A 1 103 ? 0.575 -3.710 6.516 1.00 92.00 103 CYS A C 1
ATOM 823 O O . CYS A 1 103 ? 1.479 -4.368 7.028 1.00 92.00 103 CYS A O 1
ATOM 825 N N . GLY A 1 104 ? 0.723 -2.431 6.192 1.00 92.62 104 GLY A N 1
ATOM 826 C CA . GLY A 1 104 ? 2.001 -1.745 6.285 1.00 92.62 104 GLY A CA 1
ATOM 827 C C . GLY A 1 104 ? 1.862 -0.252 6.050 1.00 92.62 104 GLY A C 1
ATOM 828 O O . GLY A 1 104 ? 0.805 0.235 5.647 1.00 92.62 104 GLY A O 1
ATOM 829 N N . LEU A 1 105 ? 2.954 0.469 6.281 1.00 92.25 105 LEU A N 1
ATOM 830 C CA . LEU A 1 105 ? 3.015 1.885 5.952 1.00 92.25 105 LEU A CA 1
ATOM 831 C C . LEU A 1 105 ? 3.373 2.051 4.476 1.00 92.25 105 LEU A C 1
ATOM 833 O O . LEU A 1 105 ? 4.279 1.389 3.965 1.00 92.25 105 LEU A O 1
ATOM 837 N N . ALA A 1 106 ? 2.646 2.924 3.782 1.00 89.94 106 ALA A N 1
ATOM 838 C CA . ALA A 1 106 ? 2.801 3.097 2.346 1.00 89.94 106 ALA A CA 1
ATOM 839 C C . ALA A 1 106 ? 4.119 3.806 2.003 1.00 89.94 106 ALA A C 1
ATOM 841 O O . ALA A 1 106 ? 4.358 4.942 2.409 1.00 89.94 106 ALA A O 1
ATOM 842 N N . VAL A 1 107 ? 4.939 3.154 1.178 1.00 87.62 107 VAL A N 1
ATOM 843 C CA . VAL A 1 107 ? 6.087 3.776 0.512 1.00 87.62 107 VAL A CA 1
ATOM 844 C C . VAL A 1 107 ? 5.694 4.059 -0.931 1.00 87.62 107 VAL A C 1
ATOM 846 O O . VAL A 1 107 ? 5.593 3.151 -1.754 1.00 87.62 107 VAL A O 1
ATOM 849 N N . THR A 1 108 ? 5.430 5.326 -1.245 1.00 86.12 108 THR A N 1
ATOM 850 C CA . THR A 1 108 ? 4.970 5.724 -2.579 1.00 86.12 108 THR A CA 1
ATOM 851 C C . THR A 1 108 ? 6.148 5.993 -3.504 1.00 86.12 108 THR A C 1
ATOM 853 O O . THR A 1 108 ? 6.993 6.840 -3.210 1.00 86.12 108 THR A O 1
ATOM 856 N N . VAL A 1 109 ? 6.167 5.329 -4.657 1.00 87.06 109 VAL A N 1
ATOM 857 C CA . VAL A 1 109 ? 7.164 5.549 -5.710 1.00 87.06 109 VAL A CA 1
ATOM 858 C C . VAL A 1 109 ? 6.457 6.009 -6.979 1.00 87.06 109 VAL A C 1
ATOM 860 O O . VAL A 1 109 ? 5.410 5.482 -7.346 1.00 87.06 109 VAL A O 1
ATOM 863 N N . ARG A 1 110 ? 7.039 6.994 -7.667 1.00 87.50 110 ARG A N 1
ATOM 864 C CA . ARG A 1 110 ? 6.573 7.450 -8.977 1.00 87.50 110 ARG A CA 1
ATOM 865 C C . ARG A 1 110 ? 7.618 7.114 -10.031 1.00 87.50 110 ARG A C 1
ATOM 867 O O . ARG A 1 110 ? 8.689 7.715 -10.054 1.00 87.50 110 ARG A O 1
ATOM 874 N N . TYR A 1 111 ? 7.272 6.198 -10.927 1.00 87.44 111 TYR A N 1
ATOM 875 C CA . TYR A 1 111 ? 8.059 5.910 -12.121 1.00 87.44 111 TYR A CA 1
ATOM 876 C C . TYR A 1 111 ? 7.582 6.786 -13.281 1.00 87.44 111 TYR A C 1
ATOM 878 O O . TYR A 1 111 ? 6.388 7.034 -13.441 1.00 87.44 111 TYR A O 1
ATOM 886 N N . VAL A 1 112 ? 8.523 7.270 -14.086 1.00 88.31 112 VAL A N 1
ATOM 887 C CA . VAL A 1 112 ? 8.253 8.050 -15.299 1.00 88.31 112 VAL A CA 1
ATOM 888 C C . VAL A 1 112 ? 9.032 7.398 -16.439 1.00 88.31 112 VAL A C 1
ATOM 890 O O . VAL A 1 112 ? 10.182 7.007 -16.211 1.00 88.31 112 VAL A O 1
ATOM 893 N N . PRO A 1 113 ? 8.454 7.268 -17.649 1.00 89.50 113 PRO A N 1
ATOM 894 C CA . PRO A 1 113 ? 9.181 6.754 -18.80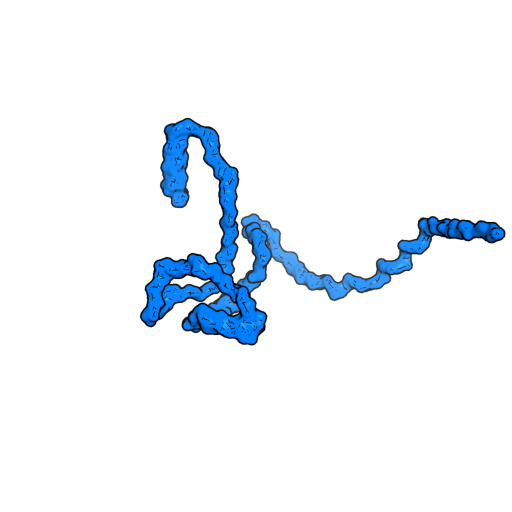0 1.00 89.50 113 PRO A CA 1
ATOM 895 C C . PRO A 1 113 ? 10.503 7.494 -18.993 1.00 89.50 113 PRO A C 1
ATOM 897 O O . PRO A 1 113 ? 10.559 8.727 -18.988 1.00 89.50 113 PRO A O 1
ATOM 900 N N . THR A 1 114 ? 11.583 6.736 -19.154 1.00 85.31 114 THR A N 1
ATOM 901 C CA . THR A 1 114 ? 12.890 7.329 -19.415 1.00 85.31 114 THR A CA 1
ATOM 902 C C . THR A 1 114 ? 12.921 7.888 -20.833 1.00 85.31 114 THR A C 1
ATOM 904 O O . THR A 1 114 ? 12.602 7.193 -21.793 1.00 85.31 114 THR A O 1
ATOM 907 N N . ASN A 1 115 ? 13.346 9.143 -20.983 1.00 84.94 115 ASN A N 1
ATOM 908 C CA . ASN A 1 115 ? 13.673 9.703 -22.297 1.00 84.94 115 ASN A CA 1
ATOM 909 C C . ASN A 1 115 ? 15.154 9.480 -22.660 1.00 84.94 115 ASN A C 1
ATOM 911 O O . ASN A 1 115 ? 15.668 10.052 -23.622 1.00 84.94 115 ASN A O 1
ATOM 915 N N . LYS A 1 116 ? 15.878 8.672 -21.870 1.00 81.38 116 LYS A N 1
ATOM 916 C CA . LYS A 1 116 ? 17.244 8.266 -22.200 1.00 81.38 116 LYS A CA 1
ATOM 917 C C . LYS A 1 116 ? 17.180 7.283 -23.359 1.00 81.38 116 LYS A C 1
ATOM 919 O O . LYS A 1 116 ? 16.567 6.226 -23.248 1.00 81.38 116 LYS A O 1
ATOM 924 N N . ARG A 1 117 ? 17.829 7.641 -24.460 1.00 77.38 117 ARG A N 1
ATOM 925 C CA . ARG A 1 117 ? 18.032 6.748 -25.599 1.00 77.38 117 ARG A CA 1
ATOM 926 C C . ARG A 1 117 ? 19.384 6.070 -25.458 1.00 77.38 117 ARG A C 1
ATOM 928 O O . ARG A 1 117 ? 20.322 6.679 -24.941 1.00 77.38 117 ARG A O 1
ATOM 935 N N . ALA A 1 118 ? 19.480 4.840 -25.950 1.00 79.25 118 ALA A N 1
ATOM 936 C CA . ALA A 1 118 ? 20.778 4.238 -26.196 1.00 79.25 118 ALA A CA 1
ATOM 937 C C . ALA A 1 118 ? 21.585 5.161 -27.130 1.00 79.25 118 ALA A C 1
ATOM 939 O O . ALA A 1 118 ? 21.022 5.817 -28.016 1.00 79.25 118 ALA A O 1
ATOM 940 N N . GLY A 1 119 ? 22.892 5.265 -26.888 1.00 81.69 119 GLY A N 1
ATOM 941 C CA . GLY A 1 119 ? 23.784 6.013 -27.771 1.00 81.69 119 GLY A CA 1
ATOM 942 C C . GLY A 1 119 ? 23.779 5.429 -29.187 1.00 81.69 119 GLY A C 1
ATOM 943 O O . GLY A 1 119 ? 23.342 4.301 -29.407 1.00 81.69 119 GLY A O 1
ATOM 944 N N . LYS A 1 120 ? 24.282 6.186 -30.166 1.00 85.38 120 LYS A N 1
ATOM 945 C CA . LYS A 1 120 ? 24.547 5.615 -31.494 1.00 85.38 120 LYS A CA 1
ATOM 946 C C . LYS A 1 120 ? 25.688 4.608 -31.366 1.00 85.38 120 LYS A C 1
ATOM 948 O O . LYS A 1 120 ? 26.756 4.981 -30.892 1.00 85.38 120 LYS A O 1
ATOM 953 N N . MET A 1 121 ? 25.455 3.376 -31.798 1.00 90.25 121 MET A N 1
ATOM 954 C CA . MET A 1 121 ? 26.432 2.289 -31.762 1.00 90.25 121 MET A CA 1
ATOM 955 C C . MET A 1 121 ? 26.234 1.362 -32.962 1.00 90.25 121 MET A C 1
ATOM 957 O O . MET A 1 121 ? 25.172 1.373 -33.593 1.00 90.25 121 MET A O 1
ATOM 961 N N . THR A 1 122 ? 27.263 0.596 -33.307 1.00 93.19 122 THR A N 1
ATOM 962 C CA . THR A 1 122 ? 27.173 -0.451 -34.334 1.00 93.19 122 THR A CA 1
ATOM 963 C C . THR A 1 122 ? 26.369 -1.657 -33.821 1.00 93.19 122 THR A C 1
ATOM 965 O O . THR A 1 122 ? 26.215 -1.809 -32.608 1.00 93.19 122 THR A O 1
ATOM 968 N N . PRO A 1 123 ? 25.863 -2.549 -34.698 1.00 90.94 123 PRO A N 1
ATOM 969 C CA . PRO A 1 123 ? 25.096 -3.720 -34.259 1.00 90.94 123 PRO A CA 1
ATOM 970 C C . PRO A 1 123 ? 25.838 -4.621 -33.258 1.00 90.94 123 PRO A C 1
ATOM 972 O O . PRO A 1 123 ? 25.243 -5.061 -32.282 1.00 90.94 123 PRO A O 1
ATOM 975 N N . LEU A 1 124 ? 27.144 -4.835 -33.454 1.00 90.62 124 LEU A N 1
ATOM 976 C CA . LEU A 1 124 ? 27.963 -5.657 -32.555 1.00 90.62 124 LEU A CA 1
ATOM 977 C C . LEU A 1 124 ? 28.188 -4.981 -31.193 1.00 90.62 124 LEU A C 1
ATOM 979 O O . LEU A 1 124 ? 28.218 -5.634 -30.153 1.00 90.62 124 LEU A O 1
ATOM 983 N N . GLU A 1 125 ? 28.354 -3.659 -31.178 1.00 90.56 125 GLU A N 1
ATOM 984 C CA . GLU A 1 125 ? 28.452 -2.896 -29.929 1.00 90.56 125 GLU A CA 1
ATOM 985 C C . GLU A 1 125 ? 27.119 -2.888 -29.175 1.00 90.56 125 GLU A C 1
ATOM 987 O O . GLU A 1 125 ? 27.124 -2.942 -27.947 1.00 90.56 125 GLU A O 1
ATOM 992 N N . PHE A 1 126 ? 25.994 -2.880 -29.899 1.00 89.31 126 PHE A N 1
ATOM 993 C CA . PHE A 1 126 ? 24.661 -2.988 -29.313 1.00 89.31 126 PHE A CA 1
ATOM 994 C C . PHE A 1 126 ? 24.441 -4.324 -28.620 1.00 89.31 126 PHE A C 1
ATOM 996 O O . PHE A 1 126 ? 24.035 -4.325 -27.466 1.00 89.31 126 PHE A O 1
ATOM 1003 N N . GLU A 1 127 ? 24.774 -5.436 -29.273 1.00 87.94 127 GLU A N 1
ATOM 1004 C CA . GLU A 1 127 ? 24.649 -6.778 -28.691 1.00 87.94 127 GLU A CA 1
ATOM 1005 C C . GLU A 1 127 ? 25.459 -6.912 -27.389 1.00 87.94 127 GLU A C 1
ATOM 1007 O O . GLU A 1 127 ? 24.952 -7.373 -26.366 1.00 87.94 127 GLU A O 1
ATOM 1012 N N . ASN A 1 128 ? 26.700 -6.412 -27.386 1.00 88.88 128 ASN A N 1
ATOM 1013 C CA . ASN A 1 128 ? 27.542 -6.410 -26.188 1.00 88.88 128 ASN A CA 1
ATOM 1014 C C 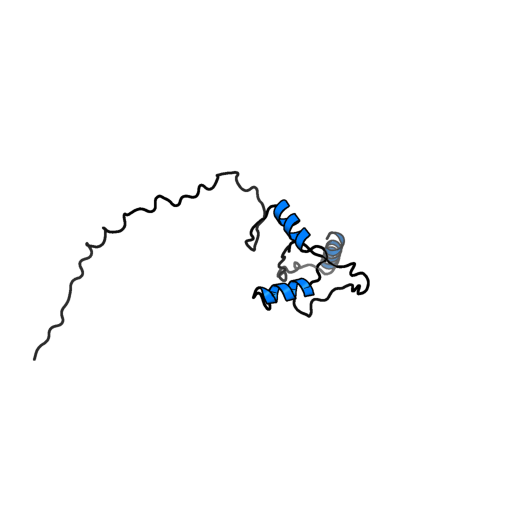. ASN A 1 128 ? 26.996 -5.495 -25.079 1.00 88.88 128 ASN A C 1
ATOM 1016 O O . ASN A 1 128 ? 27.067 -5.840 -23.898 1.00 88.88 128 ASN A O 1
ATOM 1020 N N . TRP A 1 129 ? 26.478 -4.317 -25.435 1.00 87.69 129 TRP A N 1
ATOM 1021 C CA . TRP A 1 129 ? 25.884 -3.380 -24.480 1.00 87.69 129 TRP A CA 1
ATOM 1022 C C . TRP A 1 129 ? 24.580 -3.926 -23.879 1.00 87.69 129 TRP A C 1
ATOM 1024 O O . TRP A 1 129 ? 24.382 -3.826 -22.668 1.00 87.69 129 TRP A O 1
ATOM 1034 N N . GLU A 1 130 ? 23.729 -4.542 -24.701 1.00 86.25 130 GLU A N 1
ATOM 1035 C CA . GLU A 1 130 ? 22.483 -5.191 -24.291 1.00 86.25 130 GLU A CA 1
ATOM 1036 C C . GLU A 1 130 ? 22.755 -6.354 -23.328 1.00 86.25 130 GLU A C 1
ATOM 1038 O O . GLU A 1 130 ? 22.147 -6.413 -22.258 1.00 86.25 130 GLU A O 1
ATOM 1043 N N . GLY A 1 131 ? 23.716 -7.228 -23.648 1.00 84.69 131 GLY A N 1
ATOM 1044 C CA . GLY A 1 131 ? 24.112 -8.324 -22.760 1.00 84.69 131 GLY A CA 1
ATOM 1045 C C . GLY A 1 131 ? 24.576 -7.822 -21.390 1.00 84.69 131 GLY A C 1
ATOM 1046 O O . GLY A 1 131 ? 24.090 -8.278 -20.355 1.00 84.69 131 GLY A O 1
ATOM 1047 N N . GLN A 1 132 ? 25.433 -6.795 -21.363 1.00 86.44 132 GLN A N 1
ATOM 1048 C CA . GLN A 1 132 ? 25.882 -6.185 -20.105 1.00 86.44 132 GLN A CA 1
ATOM 1049 C C . GLN A 1 132 ? 24.743 -5.555 -19.298 1.00 86.44 132 GLN A C 1
ATOM 1051 O O . GLN A 1 132 ? 24.821 -5.525 -18.069 1.00 86.44 132 GLN A O 1
ATOM 1056 N N . TRP A 1 133 ? 23.713 -5.034 -19.967 1.00 79.75 133 TRP A N 1
ATOM 1057 C CA . TRP A 1 133 ? 22.562 -4.421 -19.315 1.00 79.75 133 TRP A CA 1
ATOM 1058 C C . TRP A 1 133 ? 21.737 -5.448 -18.534 1.00 79.75 133 TRP A C 1
ATOM 1060 O O . TRP A 1 133 ? 21.352 -5.170 -17.405 1.00 79.75 133 TRP A O 1
ATOM 1070 N N . TYR A 1 134 ? 21.501 -6.639 -19.089 1.00 77.44 134 TYR A N 1
ATOM 1071 C CA . TYR A 1 134 ? 20.734 -7.687 -18.403 1.00 77.44 134 TYR A CA 1
ATOM 1072 C C . TYR A 1 134 ? 21.546 -8.480 -17.372 1.00 77.44 134 TYR A C 1
ATOM 1074 O O . TYR A 1 134 ? 20.966 -8.981 -16.414 1.00 77.44 134 TYR A O 1
ATOM 1082 N N . GLU A 1 135 ? 22.867 -8.592 -17.538 1.00 82.44 135 GLU A N 1
ATOM 1083 C CA . GLU A 1 135 ? 23.721 -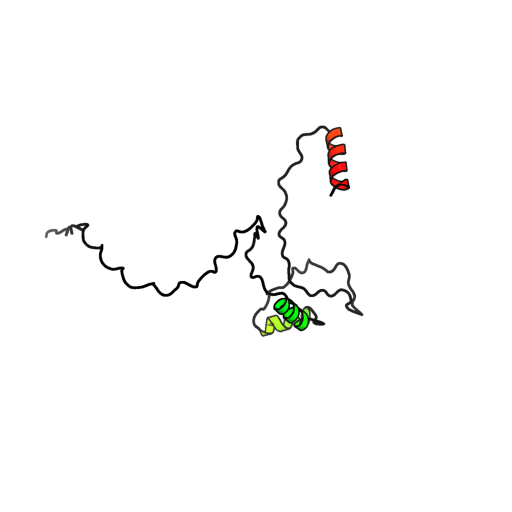9.345 -16.606 1.00 82.44 135 GLU A CA 1
ATOM 1084 C C . GLU A 1 135 ? 24.095 -8.574 -15.334 1.00 82.44 135 GLU A C 1
ATOM 1086 O O . GLU A 1 135 ? 24.317 -9.188 -14.291 1.00 82.44 135 GLU A O 1
ATOM 1091 N N . LYS A 1 136 ? 24.244 -7.245 -15.418 1.00 72.56 136 LYS A N 1
ATOM 1092 C CA . LYS A 1 136 ? 24.781 -6.418 -14.319 1.00 72.56 136 LYS A CA 1
ATOM 1093 C C . LYS A 1 136 ? 23.730 -5.613 -13.554 1.00 72.56 136 LYS A C 1
ATOM 1095 O O . LYS A 1 136 ? 24.117 -4.886 -12.635 1.00 72.56 136 LYS A O 1
ATOM 1100 N N . LEU A 1 137 ? 22.461 -5.678 -13.958 1.00 53.22 137 LEU A N 1
ATOM 1101 C CA . LEU A 1 137 ? 21.353 -5.055 -13.228 1.00 53.22 137 LEU A CA 1
ATOM 1102 C C . LEU A 1 137 ? 20.965 -5.860 -11.986 1.00 53.22 137 LEU A C 1
ATOM 1104 O O . LEU A 1 137 ? 20.872 -7.101 -12.085 1.00 53.22 137 LEU A O 1
#

Foldseek 3Di:
DDDDDDDDDDDPDPDDDDPDDDPPPPDPDDPPDDDDDPDDPPVDDDDDDDPVVQVVVQVVCPPPDPVNVQVVCVVVVNHPPPDDDPVDDDPDDDPDPPPPDDDHDDDDDDDDDDPDDDDDDDPVVVVVVVVCVVPVD

Sequence (137 aa):
MNTKILTFFVSPLFLLTLVSLQSKDLLIAIPQGAEPKAQDKAFIPFKKYSREEDEKILKLYDGLRVADVSDAMDIVGLQDVGLMDPEIKPLWRDLENFGHRICGLAVTVRYVPTNKRAGKMTPLEFENWEGQWYEKL

pLDDT: mean 74.0, std 23.55, range [29.48, 97.0]

Secondary structure (DSSP, 8-state):
-----------S-S----------S------------S----SS------HHHHHHHHHHHTT--HHHHHHHHHHTT-TT-SPPPTT---SS--SSS-TT---------------PPPPP--HHHHHHHHHHHHHH-